Protein AF-A0A2G6GC69-F1 (afdb_monomer_lite)

Radius of gyration: 16.0 Å; chains: 1; bounding box: 36×18×47 Å

Structure (mmCIF, N/CA/C/O backbone):
data_AF-A0A2G6GC69-F1
#
_entry.id   AF-A0A2G6GC69-F1
#
loop_
_atom_site.group_PDB
_atom_site.id
_atom_site.type_symbol
_atom_site.label_atom_id
_ato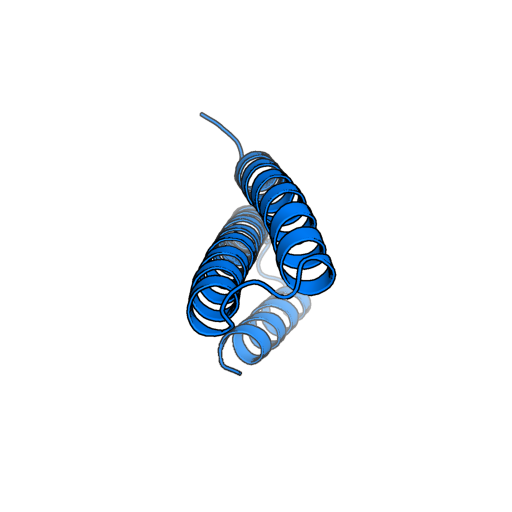m_site.label_alt_id
_atom_site.label_comp_id
_atom_site.label_asym_id
_atom_site.label_entity_id
_atom_site.label_seq_id
_atom_site.pdbx_PDB_ins_code
_atom_site.Cartn_x
_atom_site.Cartn_y
_atom_site.Cartn_z
_atom_site.occupancy
_atom_site.B_iso_or_equiv
_atom_site.auth_seq_id
_atom_site.auth_comp_id
_atom_site.auth_asym_id
_atom_site.auth_atom_id
_atom_site.pdbx_PDB_model_num
ATOM 1 N N . MET A 1 1 ? 22.798 5.060 -3.506 1.00 54.41 1 MET A N 1
ATOM 2 C CA . MET A 1 1 ? 21.444 5.391 -4.007 1.00 54.41 1 MET A CA 1
ATOM 3 C C . MET A 1 1 ? 20.568 4.151 -3.853 1.00 54.41 1 MET A C 1
ATOM 5 O O . MET A 1 1 ? 21.029 3.078 -4.213 1.00 54.41 1 MET A O 1
ATOM 9 N N . GLN A 1 2 ? 19.383 4.254 -3.243 1.00 79.62 2 GLN A N 1
ATOM 10 C CA . GLN A 1 2 ? 18.504 3.099 -2.984 1.00 79.62 2 GLN A CA 1
ATOM 11 C C . GLN A 1 2 ? 17.744 2.700 -4.261 1.00 79.62 2 GLN A C 1
ATOM 13 O O . GLN A 1 2 ? 17.242 3.585 -4.959 1.00 79.62 2 GLN A O 1
ATOM 18 N N . SER A 1 3 ? 17.644 1.400 -4.570 1.00 92.50 3 SER A N 1
ATOM 19 C CA . SER A 1 3 ? 16.946 0.935 -5.781 1.00 92.50 3 SER A CA 1
ATOM 20 C C . SER A 1 3 ? 15.434 1.161 -5.687 1.00 92.50 3 SER A C 1
ATOM 22 O O . SER A 1 3 ? 14.862 1.189 -4.596 1.00 92.50 3 SER A O 1
ATOM 24 N N . ASN A 1 4 ? 14.753 1.282 -6.827 1.00 93.00 4 ASN A N 1
ATOM 25 C CA . ASN A 1 4 ? 13.304 1.492 -6.863 1.00 93.00 4 ASN A CA 1
ATOM 26 C C . ASN A 1 4 ? 12.515 0.343 -6.190 1.00 93.00 4 ASN A C 1
ATOM 28 O O . ASN A 1 4 ? 11.551 0.594 -5.465 1.00 93.00 4 ASN A O 1
ATOM 32 N N . LYS A 1 5 ? 12.998 -0.907 -6.290 1.00 91.88 5 LYS A N 1
ATOM 33 C CA . LYS A 1 5 ? 12.455 -2.053 -5.529 1.00 91.88 5 LYS A CA 1
ATOM 34 C C . LYS A 1 5 ? 12.641 -1.898 -4.016 1.00 91.88 5 LYS A C 1
ATOM 36 O O . LYS A 1 5 ? 11.731 -2.192 -3.248 1.00 91.88 5 LYS A O 1
ATOM 41 N N . GLN A 1 6 ? 13.800 -1.412 -3.570 1.00 95.56 6 GLN A N 1
ATOM 42 C CA . GLN A 1 6 ? 14.051 -1.160 -2.148 1.00 95.56 6 GLN A CA 1
ATOM 43 C C . GLN A 1 6 ? 13.185 -0.009 -1.607 1.00 95.56 6 GLN A C 1
ATOM 45 O O . GLN A 1 6 ? 12.687 -0.112 -0.488 1.00 95.56 6 GLN A O 1
ATOM 50 N N . LYS A 1 7 ? 12.960 1.055 -2.394 1.00 95.56 7 LYS A N 1
ATOM 51 C CA . LYS A 1 7 ? 12.032 2.142 -2.032 1.00 95.56 7 LYS A CA 1
ATOM 52 C C . LYS A 1 7 ? 10.603 1.620 -1.865 1.00 95.56 7 LYS A C 1
ATOM 54 O O . LYS A 1 7 ? 9.983 1.880 -0.838 1.00 95.56 7 LYS A O 1
ATOM 59 N N . SER A 1 8 ? 10.127 0.820 -2.823 1.00 96.69 8 SER A N 1
ATOM 60 C CA . SER A 1 8 ? 8.826 0.143 -2.739 1.00 96.69 8 SER A CA 1
ATOM 61 C C . SER A 1 8 ? 8.707 -0.705 -1.469 1.00 96.69 8 SER A C 1
ATOM 63 O O . SER A 1 8 ? 7.754 -0.541 -0.710 1.00 96.69 8 SER A O 1
ATOM 65 N N . LEU A 1 9 ? 9.716 -1.529 -1.164 1.00 97.69 9 LEU A N 1
ATOM 66 C CA . LEU A 1 9 ? 9.726 -2.353 0.046 1.00 97.69 9 LEU A CA 1
ATOM 67 C C . LEU A 1 9 ? 9.616 -1.515 1.330 1.00 97.69 9 LEU A C 1
ATOM 69 O O . LEU A 1 9 ? 8.895 -1.896 2.251 1.00 97.69 9 LEU A O 1
ATOM 73 N N . VAL A 1 10 ? 10.318 -0.381 1.409 1.00 97.38 10 VAL A N 1
ATOM 74 C CA . VAL A 1 10 ? 10.232 0.523 2.566 1.00 97.38 10 VAL A CA 1
ATOM 75 C C . VAL A 1 10 ? 8.833 1.129 2.684 1.00 97.38 10 VAL A C 1
ATOM 77 O O . VAL A 1 10 ? 8.270 1.116 3.779 1.00 97.38 10 VAL A O 1
ATOM 80 N N . SER A 1 11 ? 8.251 1.621 1.587 1.00 97.44 11 SER A N 1
ATOM 81 C CA . SER A 1 11 ? 6.890 2.173 1.594 1.00 97.44 11 SER A CA 1
ATOM 82 C C . SER A 1 11 ? 5.848 1.132 2.008 1.00 97.44 11 SER A C 1
ATOM 84 O O . SER A 1 11 ? 4.992 1.435 2.835 1.00 97.44 11 SER A O 1
ATOM 86 N N . LEU A 1 12 ? 5.960 -0.111 1.528 1.00 98.25 12 LEU A N 1
ATOM 87 C CA . LEU A 1 12 ? 5.051 -1.201 1.905 1.00 98.25 12 LEU A CA 1
ATOM 88 C C . LEU A 1 12 ? 5.194 -1.608 3.374 1.00 98.25 12 LEU A C 1
ATOM 90 O O . LEU A 1 12 ? 4.190 -1.855 4.036 1.00 98.25 12 LEU A O 1
ATOM 94 N N . LYS A 1 13 ? 6.416 -1.632 3.921 1.00 98.44 13 LYS A N 1
ATOM 95 C CA . LYS A 1 13 ? 6.623 -1.880 5.358 1.00 98.44 13 LYS A CA 1
ATOM 96 C C . LYS A 1 13 ? 5.978 -0.794 6.219 1.00 98.44 13 LYS A C 1
ATOM 98 O O . LYS A 1 13 ? 5.353 -1.119 7.222 1.00 98.44 13 LYS A O 1
ATOM 103 N N . LYS A 1 14 ? 6.082 0.475 5.810 1.00 98.12 14 LYS A N 1
ATOM 104 C CA . LYS A 1 14 ? 5.393 1.586 6.484 1.00 98.12 14 LYS A CA 1
ATOM 105 C C . LYS A 1 14 ? 3.875 1.433 6.395 1.00 98.12 14 LYS A C 1
ATOM 107 O O . LYS A 1 14 ? 3.208 1.525 7.416 1.00 98.12 14 LYS A O 1
ATOM 112 N N . ALA A 1 15 ? 3.354 1.134 5.202 1.00 98.50 15 ALA A N 1
ATOM 113 C CA . ALA A 1 15 ? 1.927 0.907 4.986 1.00 98.50 15 ALA A CA 1
ATOM 114 C C . ALA A 1 15 ? 1.395 -0.224 5.876 1.00 98.50 15 ALA A C 1
ATOM 116 O O . ALA A 1 15 ? 0.349 -0.060 6.492 1.00 98.50 15 ALA A O 1
ATOM 117 N N . LYS A 1 16 ? 2.147 -1.327 6.008 1.00 98.56 16 LYS A N 1
ATOM 118 C CA . LYS A 1 16 ? 1.813 -2.439 6.906 1.00 98.56 16 LYS A CA 1
ATOM 119 C C . LYS A 1 16 ? 1.648 -1.968 8.355 1.00 98.56 16 LYS A C 1
ATOM 121 O O . LYS A 1 16 ? 0.598 -2.201 8.936 1.00 98.56 16 LYS A O 1
ATOM 126 N N . THR A 1 17 ? 2.647 -1.291 8.924 1.00 98.25 17 THR A N 1
ATOM 127 C CA . THR A 1 17 ? 2.579 -0.830 10.323 1.00 98.25 17 THR A CA 1
ATOM 128 C C . THR A 1 17 ? 1.478 0.212 10.539 1.00 98.25 17 THR A C 1
ATOM 130 O O . THR A 1 17 ? 0.799 0.196 11.562 1.00 98.25 17 THR A O 1
ATOM 1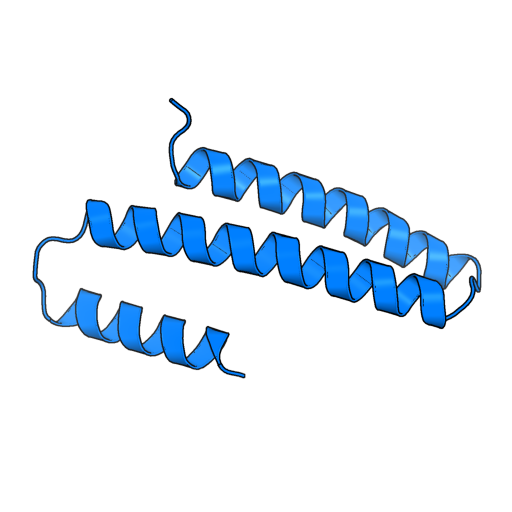33 N N . SER A 1 18 ? 1.249 1.102 9.569 1.00 98.00 18 SER A N 1
ATOM 134 C CA . SER A 1 18 ? 0.119 2.037 9.612 1.00 98.00 18 SER A CA 1
ATOM 135 C C . SER A 1 18 ? -1.231 1.314 9.572 1.00 98.00 18 SER A C 1
ATOM 137 O O . SER A 1 18 ? -2.141 1.704 10.298 1.00 98.00 18 SER A O 1
ATOM 139 N N . LEU A 1 19 ? -1.357 0.249 8.774 1.00 98.62 19 LEU A N 1
ATOM 140 C CA . LEU A 1 19 ? -2.573 -0.558 8.690 1.00 98.62 19 LEU A CA 1
ATOM 141 C C . LEU A 1 19 ? -2.838 -1.336 9.984 1.00 98.62 19 LEU A C 1
ATOM 143 O O . LEU A 1 19 ? -3.972 -1.356 10.446 1.00 98.62 19 LEU A O 1
ATOM 147 N N . GLU A 1 20 ? -1.800 -1.907 10.603 1.00 98.62 20 GLU A N 1
ATOM 148 C CA . GLU A 1 20 ? -1.899 -2.542 11.928 1.00 98.62 20 GLU A CA 1
ATOM 149 C C . GLU A 1 20 ? -2.466 -1.559 12.963 1.00 98.62 20 GLU A C 1
ATOM 151 O O . GLU A 1 20 ? -3.396 -1.896 13.690 1.00 98.62 20 GLU A O 1
ATOM 156 N N . LYS A 1 21 ? -1.988 -0.306 12.963 1.00 98.12 21 LYS A N 1
ATOM 157 C CA . LYS A 1 21 ? -2.528 0.740 13.841 1.00 98.12 21 LYS A CA 1
ATOM 158 C C . LYS A 1 21 ? -3.997 1.056 13.545 1.00 98.12 21 LYS A C 1
ATOM 160 O O . LYS A 1 21 ? -4.770 1.220 14.481 1.00 98.12 21 LYS A O 1
ATOM 165 N N . ILE A 1 22 ? -4.384 1.160 12.274 1.00 98.44 22 ILE A N 1
ATOM 166 C CA . ILE A 1 22 ? -5.776 1.432 11.880 1.00 98.44 22 ILE A CA 1
ATOM 167 C C . ILE A 1 22 ? -6.713 0.319 12.359 1.00 98.44 22 ILE A C 1
ATOM 169 O O . ILE A 1 22 ? -7.801 0.615 12.842 1.00 98.44 22 ILE A O 1
ATOM 173 N N . ILE A 1 23 ? -6.288 -0.944 12.259 1.00 98.62 23 ILE A N 1
ATOM 174 C CA . ILE A 1 23 ? -7.059 -2.084 12.771 1.00 98.62 23 ILE A CA 1
ATOM 175 C C . ILE A 1 23 ? -7.289 -1.918 14.275 1.00 98.62 23 ILE A C 1
ATOM 177 O O . ILE A 1 23 ? -8.434 -1.962 14.711 1.00 98.62 23 ILE A O 1
ATOM 181 N N . THR A 1 24 ? -6.241 -1.613 15.046 1.00 98.44 24 THR A N 1
ATOM 182 C CA . THR A 1 24 ? -6.377 -1.347 16.485 1.00 98.44 24 THR A CA 1
ATOM 183 C C . THR A 1 24 ? -7.286 -0.151 16.784 1.00 98.44 24 THR A C 1
ATOM 185 O O . THR A 1 24 ? -8.067 -0.216 17.723 1.00 98.44 24 THR A O 1
ATOM 188 N N . MET A 1 25 ? -7.239 0.921 15.983 1.00 98.12 25 MET A N 1
ATOM 189 C CA . MET A 1 25 ? -8.150 2.066 16.139 1.00 98.12 25 MET A CA 1
ATOM 190 C C . MET A 1 25 ? -9.618 1.654 15.957 1.00 98.12 25 MET A C 1
ATOM 192 O O . MET A 1 25 ? -10.477 2.103 16.706 1.00 98.12 25 MET A O 1
ATOM 196 N N . ILE A 1 26 ? -9.905 0.775 14.993 1.00 98.25 26 ILE A N 1
ATOM 197 C CA . ILE A 1 26 ? -11.253 0.226 14.786 1.00 98.25 26 ILE A CA 1
ATOM 198 C C . ILE A 1 26 ? -11.659 -0.669 15.963 1.00 98.25 26 ILE A C 1
ATOM 200 O O . ILE A 1 26 ? -12.771 -0.548 16.458 1.00 98.25 26 ILE A O 1
ATOM 204 N N . GLU A 1 27 ? -10.764 -1.541 16.434 1.00 98.44 27 GLU A N 1
ATOM 205 C CA . GLU A 1 27 ? -11.013 -2.412 17.596 1.00 98.44 27 GLU A CA 1
ATOM 206 C C . GLU A 1 27 ? -11.257 -1.626 18.897 1.00 98.44 27 GLU A C 1
ATOM 208 O O . GLU A 1 27 ? -11.864 -2.155 19.827 1.00 98.44 27 GLU A O 1
ATOM 213 N N . GLN A 1 28 ? -10.779 -0.382 18.969 1.00 97.81 28 GLN A N 1
ATOM 214 C CA . GLN A 1 28 ? -10.914 0.523 20.113 1.00 97.81 28 GLN A CA 1
ATOM 215 C C . GLN A 1 28 ? -12.054 1.545 19.958 1.00 97.81 28 GLN A C 1
ATOM 217 O O . GLN A 1 28 ? -12.170 2.433 20.799 1.00 97.81 28 GLN A O 1
ATOM 222 N N . ASP A 1 29 ? -12.883 1.431 18.912 1.00 95.25 29 ASP A N 1
ATOM 223 C CA . ASP A 1 29 ? -13.971 2.370 18.597 1.00 95.25 29 ASP A CA 1
ATOM 224 C C . ASP A 1 29 ? -13.509 3.847 18.510 1.00 95.25 29 ASP A C 1
ATOM 226 O O . ASP A 1 29 ? -14.222 4.777 18.898 1.00 95.25 29 ASP A O 1
ATOM 230 N N . GLU A 1 30 ? -12.299 4.080 17.985 1.00 95.06 30 GLU A N 1
ATOM 231 C CA . GLU A 1 30 ? -11.757 5.425 17.746 1.00 95.06 30 GLU A CA 1
ATOM 232 C C . GLU A 1 30 ? -12.570 6.206 16.697 1.00 95.06 30 GLU A C 1
ATOM 234 O O . GLU A 1 30 ? -13.306 5.654 15.873 1.00 95.06 30 GLU A O 1
ATOM 239 N N . VAL A 1 31 ? -12.403 7.533 16.681 1.00 92.94 31 VAL A N 1
ATOM 240 C CA . VAL A 1 31 ? -13.195 8.419 15.818 1.00 92.94 31 VAL A CA 1
ATOM 241 C C . VAL A 1 31 ? -12.974 8.109 14.330 1.00 92.94 31 VAL A C 1
ATOM 243 O O . VAL A 1 31 ? -11.859 8.169 13.803 1.00 92.94 31 VAL A O 1
ATOM 246 N N . CYS A 1 32 ? -14.075 7.875 13.607 1.00 96.06 32 CYS A N 1
ATOM 247 C CA . CYS A 1 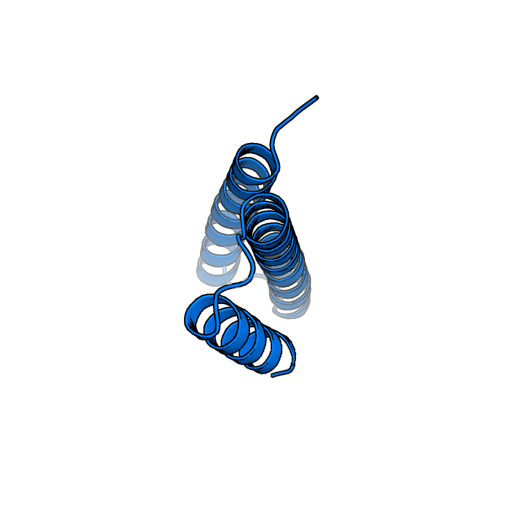32 ? -14.066 7.510 12.187 1.00 96.06 32 CYS A CA 1
ATOM 248 C C . CYS A 1 32 ? -13.271 8.474 11.293 1.00 96.06 32 CYS A C 1
ATOM 250 O O . CYS A 1 32 ? -12.643 8.039 10.331 1.00 96.06 32 CYS A O 1
ATOM 252 N N . THR A 1 33 ? -13.283 9.779 11.578 1.00 96.81 33 THR A N 1
ATOM 253 C CA . THR A 1 33 ? -12.550 10.773 10.776 1.00 96.81 33 THR A CA 1
ATOM 254 C C . THR A 1 33 ? -11.042 10.544 10.811 1.00 96.81 33 THR A C 1
ATOM 256 O O . THR A 1 33 ? -10.384 10.675 9.779 1.00 96.81 33 THR A O 1
ATOM 259 N N . ASP A 1 34 ? -10.495 10.133 11.955 1.00 97.19 34 ASP A N 1
ATOM 260 C CA . ASP A 1 34 ? -9.064 9.858 12.095 1.00 97.19 34 ASP A CA 1
ATOM 261 C C . ASP A 1 34 ? -8.687 8.551 11.397 1.00 97.19 34 ASP A C 1
ATOM 263 O O . ASP A 1 34 ? -7.678 8.492 10.691 1.00 97.19 34 ASP A O 1
ATOM 267 N N . ILE A 1 35 ? -9.547 7.534 11.501 1.00 98.31 35 ILE A N 1
ATOM 268 C CA . ILE A 1 35 ? -9.420 6.276 10.752 1.00 98.31 35 ILE A CA 1
ATOM 269 C C . ILE A 1 35 ? -9.403 6.551 9.239 1.00 98.31 35 ILE A C 1
ATOM 271 O O . ILE A 1 35 ? -8.547 6.028 8.522 1.00 98.31 35 ILE A O 1
ATOM 275 N N . ILE A 1 36 ? -10.298 7.412 8.740 1.00 98.06 36 ILE A N 1
ATOM 276 C CA . ILE A 1 36 ? -10.355 7.793 7.320 1.00 98.06 36 ILE A CA 1
ATOM 277 C C . ILE A 1 36 ? -9.064 8.504 6.889 1.00 98.06 36 ILE A C 1
ATOM 279 O O . ILE A 1 36 ? -8.482 8.133 5.868 1.00 98.06 36 ILE A O 1
ATOM 283 N N . HIS A 1 37 ? -8.565 9.475 7.658 1.00 98.00 37 HIS A N 1
ATOM 284 C CA . HIS A 1 37 ? -7.304 10.157 7.338 1.00 98.00 37 HIS A CA 1
ATOM 285 C C . HIS A 1 37 ? -6.101 9.202 7.316 1.00 98.00 37 HIS A C 1
ATOM 287 O O . HIS A 1 37 ? -5.234 9.300 6.438 1.00 98.00 37 HIS A O 1
ATOM 293 N N . GLN A 1 38 ? -6.049 8.247 8.245 1.00 97.75 38 GLN A N 1
ATOM 294 C CA . GLN A 1 38 ? -4.988 7.242 8.268 1.00 97.75 38 GLN A CA 1
ATOM 295 C C . GLN A 1 38 ? -5.100 6.269 7.087 1.00 97.75 38 GLN A C 1
ATOM 297 O O . GLN A 1 38 ? -4.088 5.969 6.450 1.00 97.75 38 GLN A O 1
ATOM 302 N N . ASN A 1 39 ? -6.312 5.849 6.714 1.00 98.12 39 ASN A N 1
ATOM 303 C CA . ASN A 1 39 ? -6.550 5.053 5.506 1.00 98.12 39 ASN A CA 1
ATOM 304 C C . ASN A 1 39 ? -6.050 5.768 4.243 1.00 98.12 39 ASN A C 1
ATOM 306 O O . ASN A 1 39 ? -5.341 5.167 3.434 1.00 98.12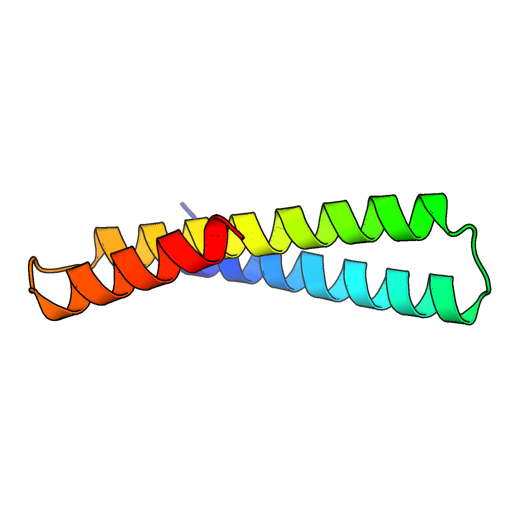 39 ASN A O 1
ATOM 310 N N . LEU A 1 40 ? -6.346 7.063 4.091 1.00 98.00 40 LEU A N 1
ATOM 311 C CA . LEU A 1 40 ? -5.855 7.868 2.965 1.00 98.00 40 LEU A CA 1
ATOM 312 C C . LEU A 1 40 ? -4.320 7.939 2.935 1.00 98.00 40 LEU A C 1
ATOM 314 O O . LEU A 1 40 ? -3.708 7.853 1.868 1.00 98.00 40 LEU A O 1
ATOM 318 N N . SER A 1 41 ? -3.685 8.011 4.105 1.00 97.81 41 SER A N 1
ATOM 319 C CA . SER A 1 41 ? -2.223 7.975 4.226 1.00 97.81 41 SER A CA 1
ATOM 320 C C . SER A 1 41 ? -1.640 6.624 3.781 1.00 97.81 41 SER A C 1
ATOM 322 O O . SER A 1 41 ? -0.639 6.586 3.061 1.00 97.81 41 SER A O 1
ATOM 324 N N . VAL A 1 42 ? -2.285 5.508 4.145 1.00 98.31 42 VAL A N 1
ATOM 325 C CA . VAL A 1 42 ? -1.907 4.159 3.682 1.00 98.31 42 VAL A CA 1
ATOM 326 C C . VAL A 1 42 ? -2.059 4.029 2.166 1.00 98.31 42 VAL A C 1
ATOM 328 O O . VAL A 1 42 ? -1.144 3.522 1.514 1.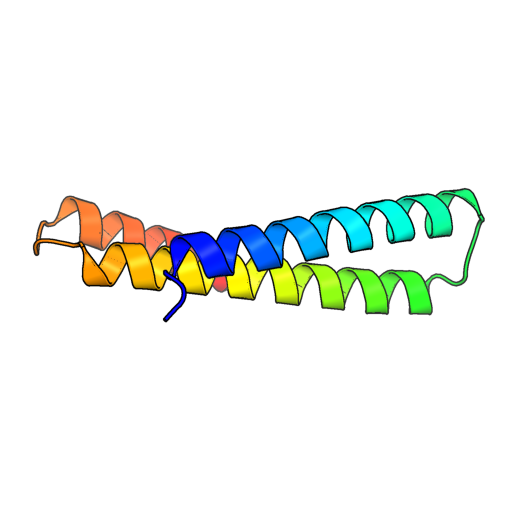00 98.31 42 VAL A O 1
ATOM 331 N N . ILE A 1 43 ? -3.151 4.536 1.587 1.00 96.94 43 ILE A N 1
ATOM 332 C CA . ILE A 1 43 ? -3.355 4.554 0.129 1.00 96.94 43 ILE A CA 1
ATOM 333 C C . ILE A 1 43 ? -2.198 5.284 -0.563 1.00 96.94 43 ILE A C 1
ATOM 335 O O . ILE A 1 43 ? -1.615 4.740 -1.503 1.00 96.94 43 ILE A O 1
ATOM 339 N N . GLY A 1 44 ? -1.791 6.453 -0.058 1.00 96.19 44 GLY A N 1
ATOM 340 C CA . GLY A 1 44 ? -0.649 7.196 -0.598 1.00 96.19 44 GLY A CA 1
ATOM 341 C C . GLY A 1 44 ? 0.671 6.410 -0.549 1.00 96.19 44 GLY A C 1
ATOM 342 O O . GLY A 1 44 ? 1.438 6.412 -1.517 1.00 96.19 44 GLY A O 1
ATOM 343 N N . LEU A 1 45 ? 0.931 5.674 0.538 1.00 97.75 45 LEU A N 1
ATOM 344 C CA . LEU A 1 45 ? 2.118 4.814 0.659 1.00 97.75 45 LEU A CA 1
ATOM 345 C C . LEU A 1 45 ? 2.107 3.662 -0.358 1.00 97.75 45 LEU A C 1
ATOM 347 O O . LEU A 1 45 ? 3.135 3.379 -0.983 1.00 97.75 45 LEU A O 1
ATOM 351 N N . VAL A 1 46 ? 0.956 3.013 -0.548 1.00 97.00 46 VAL A N 1
ATOM 352 C CA . VAL A 1 46 ? 0.794 1.916 -1.515 1.00 97.00 46 VAL A CA 1
ATOM 353 C C . VAL A 1 46 ? 0.926 2.433 -2.950 1.00 97.00 46 VAL A C 1
ATOM 355 O O . VAL A 1 46 ? 1.666 1.849 -3.742 1.00 97.00 46 VAL A O 1
ATOM 358 N N . GLN A 1 47 ? 0.308 3.570 -3.278 1.00 94.56 47 GLN A N 1
ATOM 359 C CA . GLN A 1 47 ? 0.455 4.221 -4.585 1.00 94.56 47 GLN A CA 1
ATOM 360 C C . GLN A 1 47 ? 1.918 4.585 -4.875 1.00 94.56 47 GLN A C 1
ATOM 362 O O . GLN A 1 47 ? 2.431 4.276 -5.950 1.00 94.56 47 GLN A O 1
ATOM 367 N N . SER A 1 48 ? 2.631 5.159 -3.901 1.00 93.50 48 SER A N 1
ATOM 368 C CA . SER A 1 48 ? 4.062 5.473 -4.022 1.00 93.50 48 SER A CA 1
ATOM 369 C C . SER A 1 48 ? 4.922 4.226 -4.276 1.00 93.50 48 SER A C 1
ATOM 371 O O . SER A 1 48 ? 5.847 4.248 -5.098 1.00 93.50 48 SER A O 1
ATOM 373 N N . SER A 1 49 ? 4.601 3.113 -3.608 1.00 95.69 49 SER A N 1
ATOM 374 C CA . SER A 1 49 ? 5.245 1.821 -3.859 1.00 95.69 49 SER A CA 1
ATOM 375 C C . SER A 1 49 ? 5.006 1.342 -5.291 1.00 95.69 49 SER A C 1
ATOM 377 O O . SER A 1 49 ? 5.961 0.964 -5.972 1.00 95.69 49 SER A O 1
ATOM 379 N N . ASN A 1 50 ? 3.760 1.400 -5.765 1.00 94.25 50 ASN A N 1
ATOM 380 C CA . ASN A 1 50 ? 3.395 0.967 -7.113 1.00 94.25 50 ASN A CA 1
ATOM 381 C C . ASN A 1 50 ? 4.117 1.791 -8.183 1.00 94.25 50 ASN A C 1
ATOM 383 O O . ASN A 1 50 ? 4.674 1.218 -9.116 1.00 94.25 50 ASN A O 1
ATOM 387 N N . LEU A 1 51 ? 4.188 3.116 -8.014 1.00 91.81 51 LEU A N 1
ATOM 388 C CA . LEU A 1 51 ? 4.950 3.989 -8.909 1.00 91.81 51 LEU A CA 1
ATOM 389 C C . LEU A 1 51 ? 6.439 3.628 -8.918 1.00 91.81 51 LEU A C 1
ATOM 391 O O . LEU A 1 51 ? 7.037 3.546 -9.984 1.00 91.81 51 LEU A O 1
ATOM 395 N N . SER A 1 52 ? 7.030 3.339 -7.755 1.00 93.06 52 SER A N 1
ATOM 396 C CA . SER A 1 52 ? 8.433 2.910 -7.681 1.00 93.06 52 SER A CA 1
ATOM 397 C C . SER A 1 52 ? 8.665 1.587 -8.424 1.00 93.06 52 SER A C 1
ATOM 399 O O . SER A 1 52 ? 9.642 1.455 -9.159 1.00 93.06 52 SER A O 1
ATOM 401 N N . LEU A 1 53 ? 7.769 0.606 -8.276 1.00 91.88 53 LEU A N 1
ATOM 402 C CA . LEU A 1 53 ? 7.857 -0.663 -9.009 1.00 91.88 53 LEU A CA 1
ATOM 403 C C . LEU A 1 53 ? 7.677 -0.469 -10.514 1.00 91.88 53 LEU A C 1
ATOM 405 O O . LEU A 1 53 ? 8.419 -1.074 -11.284 1.00 91.88 53 LEU A O 1
ATOM 409 N N . LEU A 1 54 ? 6.753 0.398 -10.928 1.00 89.81 54 LEU A N 1
ATOM 410 C CA . LEU A 1 54 ? 6.547 0.732 -12.333 1.00 89.81 54 LEU A CA 1
ATOM 411 C C . LEU A 1 54 ? 7.785 1.406 -12.933 1.00 89.81 54 LEU A C 1
ATOM 413 O O . LEU A 1 54 ? 8.210 1.028 -14.020 1.00 89.81 54 LEU A O 1
ATOM 417 N N . THR A 1 55 ? 8.422 2.335 -12.217 1.00 89.00 55 THR A N 1
ATOM 418 C CA . THR A 1 55 ? 9.692 2.932 -12.656 1.00 89.00 55 THR A CA 1
ATOM 419 C C . THR A 1 55 ? 10.771 1.865 -12.809 1.00 89.00 55 THR A C 1
ATOM 421 O O . THR A 1 55 ? 11.431 1.813 -13.840 1.00 89.00 55 THR A O 1
ATOM 424 N N . ALA A 1 56 ? 10.907 0.958 -11.833 1.00 88.62 56 ALA A N 1
ATOM 425 C CA . ALA A 1 56 ? 11.857 -0.150 -11.927 1.00 88.62 56 ALA A CA 1
ATOM 426 C C . ALA A 1 56 ? 11.563 -1.072 -13.120 1.00 88.62 56 ALA A C 1
ATOM 428 O O . ALA A 1 56 ? 12.486 -1.610 -13.725 1.00 88.62 56 ALA A O 1
ATOM 429 N N . PHE A 1 57 ? 10.285 -1.293 -13.432 1.00 86.19 57 PHE A N 1
ATOM 430 C CA . PHE A 1 57 ? 9.863 -2.068 -14.590 1.00 86.19 57 PHE A CA 1
ATOM 431 C C . PHE A 1 57 ? 10.273 -1.365 -15.886 1.00 86.19 57 PHE A C 1
ATOM 433 O O . PHE A 1 57 ? 10.954 -1.975 -16.699 1.00 86.19 57 PHE A O 1
ATOM 440 N N . ILE A 1 58 ? 9.944 -0.077 -16.037 1.00 84.75 58 ILE A N 1
ATOM 441 C CA . ILE A 1 58 ? 10.267 0.733 -17.223 1.00 84.75 58 ILE A CA 1
ATOM 442 C C . ILE A 1 58 ? 11.782 0.814 -17.452 1.00 84.75 58 ILE A C 1
ATOM 444 O O . ILE A 1 58 ? 12.231 0.637 -18.578 1.00 84.75 58 ILE A O 1
ATOM 448 N N . GLU A 1 59 ? 12.574 1.028 -16.397 1.00 85.31 59 GLU A N 1
ATOM 449 C CA . GLU A 1 59 ? 14.043 1.093 -16.474 1.00 85.31 59 GLU A CA 1
ATOM 450 C C . GLU A 1 59 ? 14.681 -0.217 -16.967 1.00 85.31 59 GLU A C 1
ATOM 452 O O . GLU A 1 59 ? 15.751 -0.183 -17.567 1.00 85.31 59 GLU A O 1
ATOM 457 N N . ASN A 1 60 ? 14.034 -1.363 -16.724 1.00 81.69 60 ASN A N 1
ATOM 458 C CA . ASN A 1 60 ? 14.527 -2.688 -17.118 1.00 81.69 60 ASN A CA 1
ATOM 459 C C . ASN A 1 60 ? 13.800 -3.263 -18.351 1.00 81.69 60 ASN A C 1
ATOM 461 O O . ASN A 1 60 ? 14.016 -4.421 -18.708 1.00 81.69 60 ASN A O 1
ATOM 465 N N . CYS A 1 61 ? 12.904 -2.496 -18.973 1.00 69.25 61 CYS A N 1
ATOM 466 C CA . CYS A 1 61 ? 12.045 -2.947 -20.061 1.00 69.25 61 CYS A CA 1
ATOM 467 C C . CYS A 1 61 ? 12.779 -2.828 -21.408 1.00 69.25 61 CYS A C 1
ATOM 469 O O . CYS A 1 61 ? 13.002 -1.727 -21.912 1.00 69.25 61 CYS A O 1
ATOM 471 N N . GLU A 1 62 ? 13.122 -3.959 -22.030 1.00 62.41 62 GLU A N 1
ATOM 472 C CA . GLU A 1 62 ? 13.362 -3.997 -23.478 1.00 62.41 62 GLU A CA 1
ATOM 473 C C . GLU A 1 62 ? 12.014 -3.824 -24.196 1.00 62.41 62 GLU A C 1
ATOM 475 O O . GLU A 1 62 ? 11.005 -4.328 -23.721 1.00 62.41 62 GLU A O 1
ATOM 480 N N . ASN A 1 63 ? 11.971 -3.105 -25.324 1.00 61.00 63 ASN A N 1
ATOM 481 C CA . ASN A 1 63 ? 10.759 -2.635 -26.025 1.00 61.00 63 ASN A CA 1
ATOM 482 C C . ASN A 1 63 ? 9.828 -3.743 -26.594 1.00 61.00 63 ASN A C 1
ATOM 484 O O . ASN A 1 63 ? 9.438 -3.710 -27.761 1.00 61.00 63 ASN A O 1
ATOM 488 N N . THR A 1 64 ? 9.422 -4.720 -25.790 1.00 73.38 64 THR A N 1
ATOM 489 C CA . THR A 1 64 ? 8.539 -5.813 -26.184 1.00 73.38 64 THR A CA 1
ATOM 490 C C . THR A 1 64 ? 7.074 -5.390 -26.087 1.00 73.38 64 THR A C 1
ATOM 492 O O . THR A 1 64 ? 6.647 -4.658 -25.190 1.00 73.38 64 THR A O 1
ATOM 495 N N . GLN A 1 65 ? 6.268 -5.853 -27.040 1.00 73.56 65 GLN A N 1
ATOM 496 C CA . GLN A 1 65 ? 4.856 -5.482 -27.140 1.00 73.56 65 GLN A CA 1
ATOM 497 C C . GLN A 1 65 ? 4.024 -5.982 -25.946 1.00 73.56 65 GLN A C 1
ATOM 499 O O . GLN A 1 65 ? 3.099 -5.291 -25.521 1.00 73.56 65 GLN A O 1
ATOM 504 N N . ASN A 1 66 ? 4.399 -7.119 -25.350 1.00 75.94 66 ASN A N 1
ATOM 505 C CA . ASN A 1 66 ? 3.739 -7.675 -24.164 1.00 75.94 66 ASN A CA 1
ATOM 506 C C . ASN A 1 66 ? 3.929 -6.783 -22.925 1.00 75.94 66 ASN A C 1
ATOM 508 O O . ASN A 1 66 ? 2.964 -6.498 -22.222 1.00 75.94 66 ASN A O 1
ATOM 512 N N . GLN A 1 67 ? 5.138 -6.259 -22.702 1.00 79.00 67 GLN A N 1
ATOM 513 C CA . GLN A 1 67 ? 5.427 -5.397 -21.548 1.00 79.00 67 GLN A CA 1
ATOM 514 C C . GLN A 1 67 ? 4.706 -4.040 -21.647 1.00 79.00 67 GLN A C 1
ATOM 516 O O . GLN A 1 67 ? 4.250 -3.495 -20.642 1.00 79.00 67 GLN A O 1
ATOM 521 N N . LYS A 1 68 ? 4.498 -3.519 -22.866 1.00 79.88 68 LYS A N 1
ATOM 522 C CA . LYS A 1 68 ? 3.683 -2.309 -23.094 1.00 79.88 68 LYS A CA 1
ATOM 523 C C . LYS A 1 68 ? 2.211 -2.508 -22.716 1.00 79.88 68 LYS A C 1
ATOM 525 O O . LYS A 1 68 ? 1.598 -1.595 -22.162 1.00 79.88 68 LYS A O 1
ATOM 530 N N . GLN A 1 69 ? 1.637 -3.680 -23.000 1.00 84.75 69 GLN A N 1
ATOM 531 C CA . GLN A 1 69 ? 0.257 -3.995 -22.607 1.00 84.75 69 GLN A CA 1
ATOM 532 C C . GLN A 1 69 ? 0.110 -4.092 -21.085 1.00 84.75 69 GLN A C 1
ATOM 534 O O . GLN A 1 69 ? -0.882 -3.613 -20.534 1.00 84.75 69 GLN A O 1
ATOM 539 N N . GLU A 1 70 ? 1.112 -4.650 -20.408 1.00 84.19 70 GLU A N 1
ATOM 540 C CA . GLU A 1 70 ? 1.143 -4.766 -18.950 1.00 84.19 70 GLU A CA 1
ATOM 541 C C . GLU A 1 70 ? 1.199 -3.389 -18.270 1.00 84.19 70 GLU A C 1
ATOM 543 O O . GLU A 1 70 ? 0.392 -3.106 -17.383 1.00 84.19 70 GLU A O 1
ATOM 548 N N . ILE A 1 71 ? 2.042 -2.473 -18.767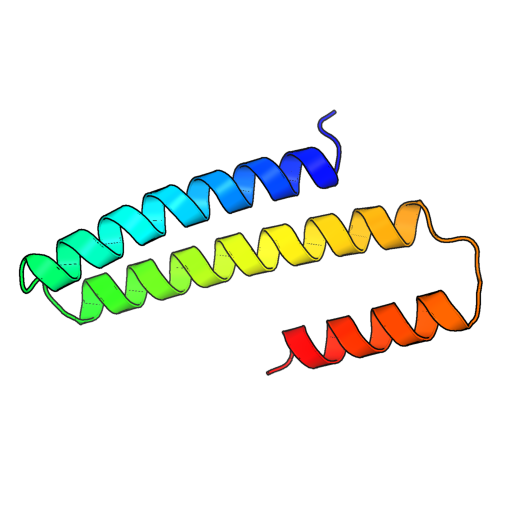 1.00 84.75 71 ILE A N 1
ATOM 549 C CA . ILE A 1 71 ? 2.070 -1.071 -18.313 1.00 84.75 71 ILE A CA 1
ATOM 550 C C . ILE A 1 71 ? 0.694 -0.414 -18.481 1.00 84.75 71 ILE A C 1
ATOM 552 O O . ILE A 1 71 ? 0.185 0.211 -17.549 1.00 84.75 71 ILE A O 1
ATOM 556 N N . LEU A 1 72 ? 0.063 -0.568 -19.650 1.00 83.62 72 LEU A N 1
ATOM 557 C CA . LEU A 1 72 ? -1.258 0.009 -19.915 1.00 83.62 72 LEU A CA 1
ATOM 558 C C . LEU A 1 72 ? -2.327 -0.546 -18.962 1.00 83.62 72 LEU A C 1
ATOM 560 O O . LEU A 1 72 ? -3.217 0.191 -18.536 1.00 83.62 72 LEU A O 1
ATOM 564 N N . HIS A 1 73 ? -2.250 -1.833 -18.621 1.00 86.81 73 HIS A N 1
ATOM 565 C CA . HIS A 1 73 ? -3.141 -2.446 -17.643 1.00 86.81 73 HIS A CA 1
ATOM 566 C C . HIS A 1 73 ? -2.937 -1.850 -16.243 1.00 86.81 73 HIS A C 1
ATOM 568 O O . HIS A 1 73 ? -3.912 -1.439 -15.614 1.00 86.81 73 HIS A O 1
ATOM 574 N N . ILE A 1 74 ? -1.685 -1.716 -15.793 1.00 86.25 74 ILE A N 1
ATOM 575 C CA . ILE A 1 74 ? -1.341 -1.111 -14.497 1.00 86.25 74 ILE A CA 1
ATOM 576 C C . ILE A 1 74 ? -1.836 0.341 -14.416 1.00 86.25 74 ILE A C 1
ATOM 578 O O . ILE A 1 74 ? -2.443 0.722 -13.417 1.00 86.25 74 ILE A O 1
ATOM 582 N N . PHE A 1 75 ? -1.664 1.145 -15.470 1.00 83.06 75 PHE A N 1
ATOM 583 C CA . PHE A 1 75 ? -2.171 2.524 -15.497 1.00 83.06 75 PHE A CA 1
ATOM 584 C C . PHE A 1 75 ? -3.689 2.606 -15.308 1.00 83.06 75 PHE A C 1
ATOM 586 O O . PHE A 1 75 ? -4.166 3.471 -14.576 1.00 83.06 75 PHE A O 1
ATOM 593 N N . LYS A 1 76 ? -4.455 1.686 -15.906 1.00 85.75 76 LYS A N 1
ATOM 594 C CA . LYS A 1 76 ? -5.915 1.630 -15.725 1.00 85.75 76 LYS A CA 1
ATOM 595 C C . LYS A 1 76 ? -6.320 1.287 -14.292 1.00 85.75 76 LYS A C 1
ATOM 597 O O . LYS A 1 76 ? -7.392 1.698 -13.862 1.00 85.75 76 LYS A O 1
ATOM 602 N N . LEU A 1 77 ? -5.495 0.532 -13.565 1.00 85.19 77 LEU A N 1
ATOM 603 C CA . LEU A 1 77 ? -5.733 0.225 -12.152 1.00 85.19 77 LEU A CA 1
ATOM 604 C C . LEU A 1 77 ? -5.455 1.429 -11.243 1.00 85.19 77 LEU A C 1
ATOM 606 O O . LEU A 1 77 ? -6.108 1.558 -10.219 1.00 85.19 77 LEU A O 1
ATOM 610 N N . LEU A 1 78 ? -4.528 2.316 -11.622 1.00 75.25 78 LEU A N 1
ATOM 611 C CA . LEU A 1 78 ? -4.188 3.521 -10.851 1.00 75.25 78 LEU A CA 1
ATOM 612 C C . LEU A 1 78 ? -5.184 4.682 -11.023 1.00 75.25 78 LEU A C 1
ATOM 614 O O . LEU A 1 78 ? -5.118 5.644 -10.266 1.00 75.25 78 LEU A O 1
ATOM 618 N N . GLN A 1 79 ? -6.064 4.623 -12.027 1.00 72.31 79 GLN A N 1
ATOM 619 C CA . GLN A 1 79 ? -7.057 5.665 -12.333 1.00 72.31 79 GLN A CA 1
ATOM 620 C C . GLN A 1 79 ? -8.459 5.381 -11.769 1.00 72.31 79 GLN A C 1
ATOM 622 O O . GLN A 1 79 ? -9.366 6.186 -11.977 1.00 72.31 79 GLN A O 1
ATOM 627 N N . LYS A 1 80 ? -8.647 4.233 -11.116 1.00 60.53 80 LYS A N 1
ATOM 628 C CA . LYS A 1 80 ? -9.880 3.882 -10.404 1.00 60.53 80 LYS A CA 1
ATOM 629 C C . LYS A 1 80 ? -9.775 4.300 -8.947 1.00 60.53 80 LYS A C 1
ATOM 631 O O . LYS A 1 80 ? -10.824 4.709 -8.411 1.00 60.53 80 LYS A O 1
#

Foldseek 3Di:
DDALQRLLVVLVVVLVVLVVVLVVCVVVVHDVVVSVVSVVVSVVSNVSSLVSVLVVLVVPDDPDPVSVVVNVVSVVVVVD

Sequence (80 aa):
MQSNKQKSLVSLKKAKTSLEKIITMIEQDEVCTDIIHQNLSVIGLVQSSNLSLLTAFIENCENTQNQKQEILHIFKLLQK

pLDDT: mean 90.2, std 10.39, range [54.41, 98.62]

Secondary structure (DSSP, 8-state):
---HHHHHHHHHHHHHHHHHHHHHHHHTT--HHHHHHHHHHHHHHHHHHHHHHHHHHHHT--S-HHHHHHHHHHHHHHT-